Protein AF-A0A5E7U0S2-F1 (afdb_monomer_lite)

Organism: Pseudomonas fluorescens (NCBI:txid294)

Sequence (136 aa):
MNAEKNLQNEALKSQYRRMASKYLYACYALLFIGVIAVLTSPLDFKPSFETPEVWFQRSGALMTVFALLAALLKDMGTQTLHKPGYFGDALKLEVLAELEQRFEWVFWFAFLFTVLGTLVWGYGDTYYKFVILHQR

Structure (mmCIF, N/CA/C/O backbone):
data_AF-A0A5E7U0S2-F1
#
_entry.id   AF-A0A5E7U0S2-F1
#
loop_
_atom_site.group_PDB
_atom_site.id
_atom_site.type_symbol
_atom_site.label_atom_id
_atom_site.label_alt_id
_atom_site.label_comp_id
_atom_site.label_asym_id
_atom_site.label_entity_id
_atom_site.label_seq_id
_atom_site.pdbx_PDB_ins_code
_atom_site.Cartn_x
_atom_site.Cartn_y
_atom_site.Cartn_z
_atom_site.occupancy
_atom_site.B_iso_or_equiv
_atom_site.auth_seq_id
_atom_site.auth_comp_id
_atom_site.auth_asym_id
_atom_site.auth_atom_id
_atom_site.pdbx_PDB_model_num
ATOM 1 N N . MET A 1 1 ? -26.949 8.523 33.621 1.00 64.19 1 MET A N 1
ATOM 2 C CA . MET A 1 1 ? -25.995 7.404 33.790 1.00 64.19 1 MET A CA 1
ATOM 3 C C . MET A 1 1 ? -25.847 6.492 32.563 1.00 64.19 1 MET A C 1
ATOM 5 O O . MET A 1 1 ? -24.724 6.358 32.104 1.00 64.19 1 MET A O 1
ATOM 9 N N . ASN A 1 2 ? -26.899 5.881 31.987 1.00 79.75 2 ASN A N 1
ATOM 10 C CA . ASN A 1 2 ? -26.725 5.024 30.787 1.00 79.75 2 ASN A CA 1
ATOM 11 C C . ASN A 1 2 ? -26.475 5.817 29.489 1.00 79.75 2 ASN A C 1
ATOM 13 O O . ASN A 1 2 ? -25.639 5.422 28.684 1.00 79.75 2 ASN A O 1
ATOM 17 N N . ALA A 1 3 ? -27.142 6.962 29.307 1.00 86.38 3 ALA A N 1
ATOM 18 C CA . ALA A 1 3 ? -26.964 7.799 28.116 1.00 86.38 3 ALA A CA 1
ATOM 19 C C . ALA A 1 3 ? -25.545 8.393 28.005 1.00 86.38 3 ALA A C 1
ATOM 21 O O . ALA A 1 3 ? -24.955 8.383 26.931 1.00 86.38 3 ALA A O 1
ATOM 22 N N . GLU A 1 4 ? -24.970 8.848 29.122 1.00 88.25 4 GLU A N 1
ATOM 23 C CA . GLU A 1 4 ? -23.613 9.416 29.160 1.00 88.25 4 GLU A CA 1
ATOM 24 C C . GLU A 1 4 ? -22.545 8.366 28.839 1.00 88.25 4 GLU A C 1
ATOM 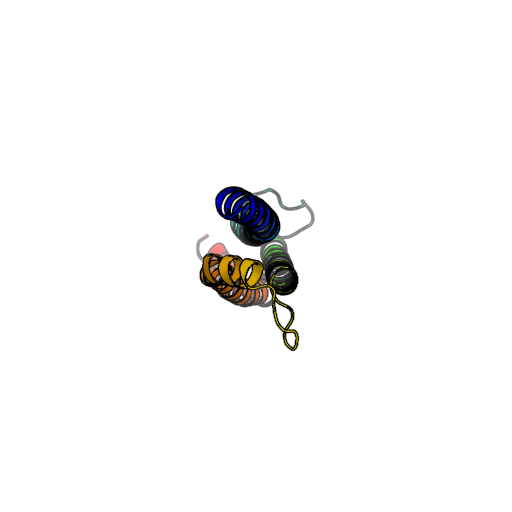26 O O . GLU A 1 4 ? -21.639 8.638 28.055 1.00 88.25 4 GLU A O 1
ATOM 31 N N . LYS A 1 5 ? -22.684 7.147 29.379 1.00 85.31 5 LYS A N 1
ATOM 32 C CA . LYS A 1 5 ? -21.784 6.025 29.072 1.00 85.31 5 LYS A CA 1
ATOM 33 C C . LYS A 1 5 ? -21.833 5.643 27.593 1.00 85.31 5 LYS A C 1
ATOM 35 O O . LYS A 1 5 ? -20.790 5.430 26.983 1.00 85.31 5 LYS A O 1
ATOM 40 N N . ASN A 1 6 ? -23.026 5.609 26.997 1.00 87.88 6 ASN A N 1
ATOM 41 C CA . ASN A 1 6 ? -23.173 5.334 25.568 1.00 87.88 6 ASN A CA 1
ATOM 42 C C . ASN A 1 6 ? -22.497 6.419 24.719 1.00 87.88 6 ASN A C 1
ATOM 44 O O . ASN A 1 6 ? -21.758 6.097 23.794 1.00 87.88 6 ASN A O 1
ATOM 48 N N . LEU A 1 7 ? -22.677 7.695 25.077 1.00 90.25 7 LEU A N 1
ATOM 49 C CA . LEU A 1 7 ? -22.040 8.813 24.378 1.00 90.25 7 LEU A CA 1
ATOM 50 C C . LEU A 1 7 ? -20.504 8.736 24.446 1.00 90.25 7 LEU A C 1
ATOM 52 O O . LEU A 1 7 ? -19.821 8.969 23.450 1.00 90.25 7 LEU A O 1
ATOM 56 N N . GLN A 1 8 ? -19.959 8.378 25.613 1.00 89.56 8 GLN A N 1
ATOM 57 C CA . GLN A 1 8 ? -18.520 8.187 25.811 1.00 89.56 8 GLN A CA 1
ATOM 58 C C . GLN A 1 8 ? -17.972 7.026 24.972 1.00 89.56 8 GLN A C 1
ATOM 60 O O . GLN A 1 8 ? -16.935 7.177 24.322 1.00 89.56 8 GLN A O 1
ATOM 65 N N . ASN A 1 9 ? -18.678 5.894 24.933 1.00 89.81 9 ASN A N 1
ATOM 66 C CA . ASN A 1 9 ? -18.277 4.732 24.140 1.00 89.81 9 ASN A CA 1
ATOM 67 C C . ASN A 1 9 ? -18.275 5.039 22.636 1.00 89.81 9 ASN A C 1
ATOM 69 O O . ASN A 1 9 ? -17.321 4.693 21.940 1.00 89.81 9 ASN A O 1
ATOM 73 N N . GLU A 1 10 ? -19.295 5.740 22.138 1.00 89.81 10 GLU A N 1
ATOM 74 C CA . GLU A 1 10 ? -19.359 6.166 20.735 1.00 89.81 10 GLU A CA 1
ATOM 75 C C . GLU A 1 10 ? -18.225 7.140 20.378 1.00 89.81 10 GLU A C 1
ATOM 77 O O . GLU A 1 10 ? -17.578 7.005 19.333 1.00 89.81 10 GLU A O 1
ATOM 82 N N . ALA A 1 11 ? -17.905 8.081 21.274 1.00 90.94 11 ALA A N 1
ATOM 83 C CA . ALA A 1 11 ? -16.774 8.983 21.087 1.00 90.94 11 ALA A CA 1
ATOM 84 C C . ALA A 1 11 ? -15.445 8.213 20.988 1.00 90.94 11 ALA A C 1
ATOM 86 O O . ALA A 1 11 ? -14.662 8.469 20.069 1.00 90.94 11 ALA A O 1
ATOM 87 N N . LEU A 1 12 ? -15.213 7.228 21.862 1.00 90.38 12 LEU A N 1
ATOM 88 C CA . LEU A 1 12 ? -14.017 6.377 21.841 1.00 90.38 12 LEU A CA 1
ATOM 89 C C . LEU A 1 12 ? -13.925 5.531 20.562 1.00 90.38 12 LEU A C 1
ATOM 91 O O . LEU A 1 12 ? -12.893 5.558 19.887 1.00 90.38 12 LEU A O 1
ATOM 95 N N . LYS A 1 13 ? -15.012 4.856 20.162 1.00 90.19 13 LYS A N 1
ATOM 96 C CA . LYS A 1 13 ? -15.072 4.106 18.894 1.00 90.19 13 LYS A CA 1
ATOM 97 C C . LYS A 1 13 ? -14.720 4.991 17.703 1.00 90.19 13 LYS A C 1
ATOM 99 O O . LYS A 1 13 ? -13.928 4.596 16.847 1.00 90.19 13 LYS A O 1
ATOM 104 N N . SER A 1 14 ? -15.253 6.214 17.660 1.00 90.94 14 SER A N 1
ATOM 105 C CA . SER A 1 14 ? -14.962 7.163 16.581 1.00 90.94 14 SER A CA 1
ATOM 106 C C . SER A 1 14 ? -13.473 7.532 16.510 1.00 90.94 14 SER A C 1
ATOM 108 O O . SER A 1 14 ? -12.919 7.656 15.414 1.00 90.94 14 SER A O 1
ATOM 110 N N . GLN A 1 15 ? -12.796 7.651 17.658 1.00 92.00 15 GLN A N 1
ATOM 111 C CA . GLN A 1 15 ? -11.359 7.918 17.714 1.00 92.00 15 GLN A CA 1
ATOM 112 C C . GLN A 1 15 ? -10.549 6.724 17.197 1.00 92.00 15 GLN A C 1
ATOM 114 O O . GLN A 1 15 ? -9.664 6.913 16.357 1.00 92.00 15 GLN A O 1
ATOM 119 N N . TYR A 1 16 ? -10.887 5.501 17.617 1.00 92.19 16 TYR A N 1
ATOM 120 C CA . TYR A 1 16 ? -10.226 4.286 17.129 1.00 92.19 16 TYR A CA 1
ATOM 121 C C . TYR A 1 16 ? -10.426 4.086 15.626 1.00 92.19 16 TYR A C 1
ATOM 123 O O . TYR A 1 16 ? -9.451 3.844 14.912 1.00 92.19 16 TYR A O 1
ATOM 131 N N . ARG A 1 17 ? -11.646 4.300 15.115 1.00 92.62 17 ARG A N 1
ATOM 132 C CA . ARG A 1 17 ? -11.934 4.265 13.672 1.00 92.62 17 ARG A CA 1
ATOM 133 C C . ARG A 1 17 ? -11.079 5.265 12.904 1.00 92.62 17 ARG A C 1
ATOM 135 O O . ARG A 1 17 ? -10.508 4.909 11.876 1.00 92.62 17 ARG A O 1
ATOM 142 N N . ARG A 1 18 ? -10.960 6.509 13.387 1.00 93.62 18 ARG A N 1
ATOM 143 C CA . ARG A 1 18 ? -10.123 7.540 12.747 1.00 93.62 18 ARG A CA 1
ATOM 144 C C . ARG A 1 18 ? -8.654 7.137 12.720 1.00 93.62 18 ARG A C 1
ATOM 146 O O . ARG A 1 18 ? -8.001 7.333 11.701 1.00 93.62 18 ARG A O 1
ATOM 153 N N . MET A 1 19 ? -8.141 6.580 13.814 1.00 92.56 19 MET A N 1
ATOM 154 C CA . MET A 1 19 ? -6.756 6.120 13.885 1.00 92.56 19 MET A CA 1
ATOM 155 C C . MET A 1 19 ? -6.503 4.978 12.894 1.00 92.56 19 MET A C 1
ATOM 157 O O . MET A 1 19 ? -5.622 5.100 12.049 1.00 92.56 19 MET A O 1
ATOM 161 N N . ALA A 1 20 ? -7.325 3.929 12.918 1.00 93.81 20 ALA A N 1
ATOM 162 C CA . ALA A 1 20 ? -7.205 2.790 12.008 1.00 93.81 20 ALA A CA 1
ATOM 163 C C . ALA A 1 20 ? -7.393 3.184 10.532 1.00 93.81 20 ALA A C 1
ATOM 165 O O . ALA A 1 20 ? -6.666 2.716 9.658 1.00 93.81 20 ALA A O 1
ATOM 166 N N . SER A 1 21 ? -8.308 4.117 10.252 1.00 93.38 21 SER A N 1
ATOM 167 C CA . SER A 1 21 ? -8.526 4.633 8.897 1.00 93.38 21 SER A CA 1
ATOM 168 C C . SER A 1 21 ? -7.291 5.344 8.347 1.00 93.38 21 SER A C 1
ATOM 170 O O . SER A 1 21 ? -7.002 5.206 7.164 1.00 93.38 21 SER A O 1
ATOM 172 N N . LYS A 1 22 ? -6.521 6.065 9.176 1.00 96.31 22 LYS A N 1
ATOM 173 C CA . LYS A 1 22 ? -5.259 6.685 8.732 1.00 96.31 22 LYS A CA 1
ATOM 174 C C . LYS A 1 22 ? -4.252 5.639 8.255 1.00 96.31 22 LYS A C 1
ATOM 176 O O . LYS A 1 22 ? -3.642 5.843 7.211 1.00 96.31 22 LYS A O 1
ATOM 181 N N . TYR A 1 23 ? -4.121 4.519 8.970 1.00 96.69 23 TYR A N 1
ATOM 182 C CA . TYR A 1 23 ? -3.268 3.408 8.536 1.00 96.69 23 TYR A CA 1
ATOM 183 C C . TYR A 1 23 ? -3.756 2.806 7.217 1.00 96.69 23 TYR A C 1
ATOM 185 O O . TYR A 1 23 ? -2.951 2.616 6.310 1.00 96.69 23 TYR A O 1
ATOM 193 N N . LEU A 1 24 ? -5.065 2.577 7.067 1.00 96.50 24 LEU A N 1
ATOM 194 C CA . LEU A 1 24 ? -5.641 2.079 5.812 1.00 96.50 24 LEU A CA 1
ATOM 195 C C . LEU A 1 24 ? -5.372 3.021 4.631 1.00 96.50 24 LEU A C 1
ATOM 197 O O . LEU A 1 24 ? -4.893 2.574 3.592 1.00 96.50 24 LEU A O 1
ATOM 201 N N . TYR A 1 25 ? -5.624 4.325 4.786 1.00 97.62 25 TYR A N 1
ATOM 202 C CA . TYR A 1 25 ? -5.355 5.301 3.726 1.00 97.62 25 TYR A CA 1
ATOM 203 C C . TYR A 1 25 ? -3.865 5.400 3.391 1.00 97.62 25 TYR A C 1
ATOM 205 O O . TYR A 1 25 ? -3.520 5.518 2.218 1.00 97.62 25 TYR A O 1
ATOM 213 N N . ALA A 1 26 ? -2.982 5.300 4.388 1.00 98.19 26 ALA A N 1
ATOM 214 C CA . ALA A 1 26 ? -1.544 5.235 4.151 1.00 98.19 26 ALA A CA 1
ATOM 215 C C . ALA A 1 26 ? -1.160 3.980 3.347 1.00 98.19 26 ALA A C 1
ATOM 217 O O . ALA A 1 26 ? -0.396 4.086 2.391 1.00 98.19 26 ALA A O 1
ATOM 218 N N . CYS A 1 27 ? -1.736 2.815 3.662 1.00 98.19 27 CYS A N 1
ATOM 219 C CA . CYS A 1 27 ? -1.520 1.590 2.888 1.00 98.19 27 CYS A CA 1
ATOM 220 C C . CYS A 1 27 ? -1.977 1.753 1.433 1.00 98.19 27 CYS A C 1
ATOM 222 O O . CYS A 1 27 ? -1.227 1.424 0.516 1.00 98.19 27 CYS A O 1
ATOM 224 N N . TYR A 1 28 ? -3.174 2.304 1.205 1.00 98.31 28 TYR A N 1
ATOM 225 C CA . TYR A 1 28 ? -3.669 2.562 -0.150 1.00 98.31 28 TYR A CA 1
ATOM 226 C C . TYR A 1 28 ? -2.780 3.537 -0.919 1.00 98.31 28 TYR A C 1
ATOM 228 O O . TYR A 1 28 ? -2.501 3.296 -2.090 1.00 98.31 28 TYR A O 1
ATOM 236 N N . ALA A 1 29 ? -2.293 4.597 -0.270 1.00 98.44 29 ALA A N 1
ATOM 237 C CA . ALA A 1 29 ? -1.369 5.539 -0.892 1.00 98.44 29 ALA A CA 1
ATOM 238 C C . ALA A 1 29 ? -0.056 4.858 -1.309 1.00 98.44 29 ALA A C 1
ATOM 240 O O . ALA A 1 29 ? 0.399 5.058 -2.430 1.00 98.44 29 ALA A O 1
ATOM 241 N N . LEU A 1 30 ? 0.525 4.011 -0.451 1.00 98.44 30 LEU A N 1
ATOM 242 C CA . LEU A 1 30 ? 1.753 3.272 -0.765 1.00 98.44 30 LEU A CA 1
ATOM 243 C C . LEU A 1 30 ? 1.550 2.311 -1.943 1.00 98.44 30 LEU A C 1
ATOM 245 O O . LEU A 1 30 ? 2.327 2.338 -2.896 1.00 98.44 30 LEU A O 1
ATOM 249 N N . LEU A 1 31 ? 0.479 1.511 -1.922 1.00 98.44 31 LEU A N 1
ATOM 250 C CA . LEU A 1 31 ? 0.152 0.601 -3.024 1.00 98.44 31 LEU A CA 1
ATOM 251 C C . LEU A 1 31 ? -0.075 1.366 -4.335 1.00 98.44 31 LEU A C 1
ATOM 253 O O . LEU A 1 31 ? 0.425 0.955 -5.382 1.00 98.44 31 LEU A O 1
ATOM 257 N N . PHE A 1 32 ? -0.773 2.503 -4.274 1.00 98.31 32 PHE A N 1
ATOM 258 C CA . PHE A 1 32 ? -1.003 3.366 -5.429 1.00 98.31 32 PHE A CA 1
ATOM 259 C C . PHE A 1 32 ? 0.306 3.915 -6.006 1.00 98.31 32 PHE A C 1
ATOM 261 O O . PHE A 1 32 ? 0.524 3.809 -7.209 1.00 98.31 32 PHE A O 1
ATOM 268 N N . ILE A 1 33 ? 1.208 4.432 -5.165 1.00 97.75 33 ILE A N 1
ATOM 269 C CA . ILE A 1 33 ? 2.530 4.916 -5.595 1.00 97.75 33 ILE A CA 1
ATOM 270 C C . ILE A 1 33 ? 3.321 3.792 -6.278 1.00 97.75 33 ILE A C 1
ATOM 272 O O . ILE A 1 33 ? 3.899 4.014 -7.341 1.00 97.75 33 ILE A O 1
ATOM 276 N N . GLY A 1 34 ? 3.308 2.580 -5.711 1.00 97.25 34 GLY A N 1
ATOM 277 C CA . GLY A 1 34 ? 3.983 1.419 -6.293 1.00 97.25 34 GLY A CA 1
ATOM 278 C C . GLY A 1 34 ? 3.465 1.061 -7.690 1.00 97.25 34 GLY A C 1
ATOM 279 O O . GLY A 1 34 ? 4.255 0.870 -8.612 1.00 97.25 34 GLY A O 1
ATOM 280 N N . VAL A 1 35 ? 2.143 1.030 -7.873 1.00 97.25 35 VAL A N 1
ATOM 281 C CA . VAL A 1 35 ? 1.519 0.760 -9.180 1.00 97.25 35 VAL A CA 1
ATOM 282 C C . VAL A 1 35 ? 1.821 1.876 -10.182 1.00 97.25 35 VAL A C 1
ATOM 284 O O . VAL A 1 35 ? 2.207 1.598 -11.317 1.00 97.25 35 VAL A O 1
ATOM 287 N N . ILE A 1 36 ? 1.697 3.140 -9.770 1.00 96.50 36 ILE A N 1
ATOM 288 C CA . ILE A 1 36 ? 1.983 4.296 -10.629 1.00 96.50 36 ILE A CA 1
ATOM 289 C C . ILE A 1 36 ? 3.442 4.305 -11.086 1.00 96.50 36 ILE A C 1
ATOM 291 O O . ILE A 1 36 ? 3.700 4.636 -12.243 1.00 96.50 36 ILE A O 1
ATOM 295 N N . ALA A 1 37 ? 4.387 3.895 -10.237 1.00 94.62 37 ALA A N 1
ATOM 296 C CA . ALA A 1 37 ? 5.792 3.799 -10.623 1.00 94.62 37 ALA A CA 1
ATOM 297 C C . ALA A 1 37 ? 5.985 2.863 -11.828 1.00 94.62 37 ALA A C 1
ATOM 299 O O . ALA A 1 37 ? 6.672 3.228 -12.78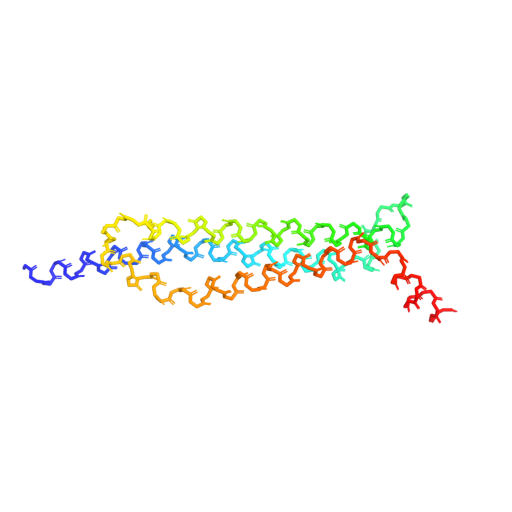0 1.00 94.62 37 ALA A O 1
ATOM 300 N N . VAL A 1 38 ? 5.333 1.694 -11.832 1.00 94.19 38 VAL A N 1
ATOM 301 C CA . VAL A 1 38 ? 5.416 0.740 -12.953 1.00 94.19 38 VAL A CA 1
ATOM 302 C C . VAL A 1 38 ? 4.651 1.242 -14.171 1.00 94.19 38 VAL A C 1
ATOM 304 O O . VAL A 1 38 ? 5.199 1.244 -15.271 1.00 94.19 38 VAL A O 1
ATOM 307 N N . LEU A 1 39 ? 3.419 1.727 -13.995 1.00 93.06 39 LEU A N 1
ATOM 308 C CA . LEU A 1 39 ? 2.578 2.181 -15.109 1.00 93.06 39 LEU A CA 1
ATOM 309 C C . LEU A 1 39 ? 3.149 3.396 -15.849 1.00 93.06 39 LEU A C 1
ATOM 311 O O . LEU A 1 39 ? 2.939 3.530 -17.051 1.00 93.06 39 LEU A O 1
ATOM 315 N N . THR A 1 40 ? 3.864 4.279 -15.150 1.00 91.62 40 THR A N 1
ATOM 316 C CA . THR A 1 40 ? 4.471 5.476 -15.755 1.00 91.62 40 THR A CA 1
ATOM 317 C C . THR A 1 40 ? 5.886 5.239 -16.272 1.00 91.62 40 THR A C 1
ATOM 319 O O . THR A 1 40 ? 6.410 6.086 -16.988 1.00 91.62 40 THR A O 1
ATOM 322 N N . SER A 1 41 ? 6.501 4.089 -15.986 1.00 89.81 41 SER A N 1
ATOM 323 C CA . SER A 1 41 ? 7.860 3.787 -16.448 1.00 89.81 41 SER A CA 1
ATOM 324 C C . SER A 1 41 ? 8.051 3.760 -17.977 1.00 89.81 41 SER A C 1
ATOM 326 O O . SER A 1 41 ? 9.141 4.112 -18.417 1.00 89.81 41 SER A O 1
ATOM 328 N N . PRO A 1 42 ? 7.055 3.447 -18.834 1.00 83.94 42 PRO A N 1
ATOM 329 C CA . PRO A 1 42 ? 7.220 3.585 -20.284 1.00 83.94 42 PRO A CA 1
ATOM 330 C C . PRO A 1 42 ? 7.178 5.040 -20.783 1.00 83.94 42 PRO 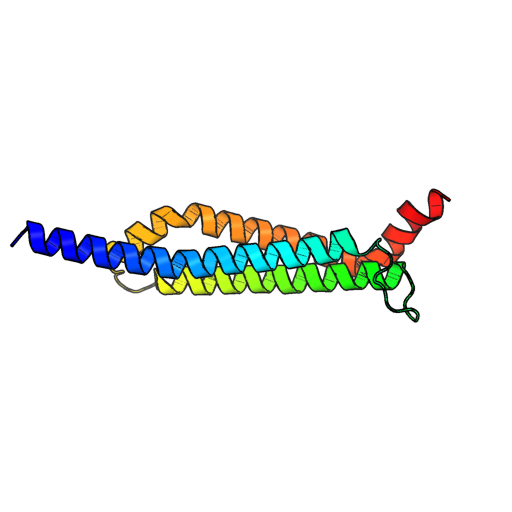A C 1
ATOM 332 O O . PRO A 1 42 ? 7.483 5.285 -21.948 1.00 83.94 42 PRO A O 1
ATOM 335 N N . LEU A 1 43 ? 6.762 5.995 -19.943 1.00 84.25 43 LEU A N 1
ATOM 336 C CA . LEU A 1 43 ? 6.740 7.417 -20.287 1.00 84.25 43 LEU A CA 1
ATOM 337 C C . LEU A 1 43 ? 8.159 8.002 -20.225 1.00 84.25 43 LEU A C 1
ATOM 339 O O . LEU A 1 43 ? 9.011 7.527 -19.475 1.00 84.25 43 LEU A O 1
ATOM 343 N N . ASP A 1 44 ? 8.403 9.081 -20.968 1.00 75.38 44 ASP A N 1
ATOM 344 C CA . ASP A 1 44 ? 9.741 9.663 -21.176 1.00 75.38 44 ASP A CA 1
ATOM 345 C C . ASP A 1 44 ? 10.281 10.477 -19.973 1.00 75.38 44 ASP A C 1
ATOM 347 O O . ASP A 1 44 ? 11.032 11.435 -20.119 1.00 75.38 44 ASP A O 1
ATOM 351 N N . PHE A 1 45 ? 9.899 10.098 -18.749 1.00 81.81 45 PHE A N 1
ATOM 352 C CA . PHE A 1 45 ? 10.387 10.687 -17.494 1.00 81.81 45 PHE A CA 1
ATOM 353 C C . PHE A 1 45 ? 11.674 10.024 -16.977 1.00 81.81 45 PHE A C 1
ATOM 355 O O . PHE A 1 45 ? 12.091 10.266 -15.843 1.00 81.81 45 PHE A O 1
ATOM 362 N N . LYS A 1 46 ? 12.303 9.164 -17.783 1.00 88.25 46 LYS A N 1
ATOM 363 C CA . LYS A 1 46 ? 13.538 8.474 -17.407 1.00 88.25 46 LYS A CA 1
ATOM 364 C C . LYS A 1 46 ? 14.745 9.425 -17.458 1.00 88.25 46 LYS A C 1
ATOM 366 O O . LYS A 1 46 ? 14.796 10.311 -18.315 1.00 88.25 46 LYS A O 1
ATOM 371 N N . PRO A 1 47 ? 15.774 9.221 -16.620 1.00 87.38 47 PRO A N 1
ATOM 372 C CA . PRO A 1 47 ? 17.034 9.937 -16.768 1.00 87.38 47 PRO A CA 1
ATOM 373 C C . PRO A 1 47 ? 17.674 9.674 -18.141 1.00 87.38 47 PRO A C 1
ATOM 375 O O . PRO A 1 47 ? 17.603 8.566 -18.679 1.00 87.38 47 PRO A O 1
ATOM 378 N N . SER A 1 48 ? 18.346 10.680 -18.706 1.00 88.44 48 SER A N 1
ATOM 379 C CA . SER A 1 48 ? 18.954 10.592 -20.046 1.00 88.44 48 SER A CA 1
ATOM 380 C C . SER A 1 48 ? 20.040 9.518 -20.163 1.00 88.44 48 SER A C 1
ATOM 382 O O . SER A 1 48 ? 20.275 9.005 -21.254 1.00 88.44 48 SER A O 1
ATOM 384 N N . PHE A 1 49 ? 20.672 9.152 -19.047 1.00 89.88 49 PHE A N 1
ATOM 385 C CA . PHE A 1 49 ? 21.728 8.142 -18.978 1.00 89.88 49 PHE A CA 1
ATOM 386 C C . PHE A 1 49 ? 21.212 6.706 -18.790 1.00 89.88 49 PHE A C 1
ATOM 388 O O . PHE A 1 49 ? 22.014 5.777 -18.841 1.00 89.88 49 PHE A O 1
ATOM 395 N N . GLU A 1 50 ? 19.909 6.497 -18.563 1.00 89.38 50 GLU A N 1
ATOM 396 C CA . GLU A 1 50 ? 19.342 5.154 -18.392 1.00 89.38 50 GLU A CA 1
ATOM 397 C C . GLU A 1 50 ? 18.628 4.672 -19.652 1.00 89.38 50 GLU A C 1
ATOM 399 O O . GLU A 1 50 ? 17.938 5.430 -20.347 1.00 89.38 50 GLU A O 1
ATOM 404 N N . THR A 1 51 ? 18.767 3.379 -19.941 1.00 90.25 51 THR A N 1
ATOM 405 C CA . THR A 1 51 ? 17.988 2.749 -21.002 1.00 90.25 51 THR A CA 1
ATOM 406 C C . THR A 1 51 ? 16.551 2.495 -20.514 1.00 90.25 51 THR A C 1
ATOM 408 O O . THR A 1 51 ? 16.336 2.308 -19.310 1.00 90.25 51 THR A O 1
ATOM 411 N N . PRO A 1 52 ? 15.544 2.506 -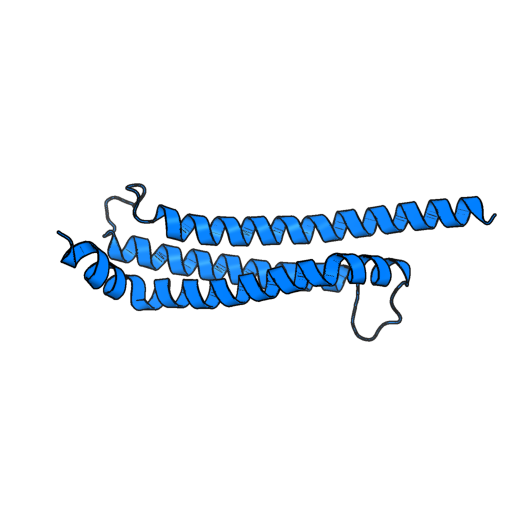21.406 1.00 89.69 52 PRO A N 1
ATOM 412 C CA . PRO A 1 52 ? 14.153 2.249 -21.025 1.00 89.69 52 PRO A CA 1
ATOM 413 C C . PRO A 1 52 ? 13.942 0.916 -20.292 1.00 89.69 52 PRO A C 1
ATOM 415 O O . PRO A 1 52 ? 13.118 0.838 -19.384 1.00 89.69 52 PRO A O 1
ATOM 418 N N . GLU A 1 53 ? 14.708 -0.117 -20.648 1.00 90.25 53 GLU A N 1
ATOM 419 C CA . GLU A 1 53 ? 14.645 -1.450 -20.043 1.00 90.25 53 GLU A CA 1
ATOM 420 C C . GLU A 1 53 ? 15.045 -1.412 -18.565 1.00 90.25 53 GLU A C 1
ATOM 422 O O . GLU A 1 53 ? 14.339 -1.942 -17.707 1.00 90.25 53 GLU A O 1
ATOM 427 N N . VAL A 1 54 ? 16.166 -0.746 -18.266 1.00 91.75 54 VAL A N 1
ATOM 428 C CA . VAL A 1 54 ? 16.668 -0.582 -16.895 1.00 91.75 54 VAL A CA 1
ATOM 429 C C . VAL A 1 54 ? 15.700 0.274 -16.082 1.00 91.75 54 VAL A C 1
ATOM 431 O O . VAL A 1 54 ? 15.417 -0.034 -14.924 1.00 91.75 54 VAL A O 1
ATOM 434 N N . TRP A 1 55 ? 15.131 1.315 -16.692 1.00 92.50 55 TRP A N 1
ATOM 435 C CA . TRP A 1 55 ? 14.149 2.173 -16.034 1.00 92.50 55 TRP A CA 1
ATOM 436 C C . TRP A 1 55 ? 12.859 1.418 -15.669 1.00 92.50 55 TRP A C 1
ATOM 438 O O . TRP A 1 55 ? 12.390 1.502 -14.529 1.00 92.50 55 TRP A O 1
ATOM 448 N N . PHE A 1 56 ? 12.334 0.599 -16.588 1.00 93.19 56 PHE A N 1
ATOM 449 C CA . PHE A 1 56 ? 11.210 -0.304 -16.322 1.00 93.19 56 PHE A CA 1
ATOM 450 C C . PHE A 1 56 ? 11.538 -1.274 -15.179 1.00 93.19 56 PHE A C 1
ATOM 452 O O . PHE A 1 56 ? 10.758 -1.419 -14.237 1.00 93.19 56 PHE A O 1
ATOM 459 N N . GLN A 1 57 ? 12.731 -1.865 -15.184 1.00 94.62 57 GLN A N 1
ATOM 460 C CA . GLN A 1 57 ? 13.183 -2.778 -14.137 1.00 94.62 57 GLN A CA 1
ATOM 461 C C . GLN A 1 57 ? 13.211 -2.116 -12.740 1.00 94.62 57 GLN A C 1
ATOM 463 O O . GLN A 1 57 ? 12.739 -2.697 -11.759 1.00 94.62 57 GLN A O 1
ATOM 468 N N . ARG A 1 58 ? 13.703 -0.872 -12.629 1.00 94.69 58 ARG A N 1
ATOM 469 C CA . ARG A 1 58 ? 13.723 -0.114 -11.359 1.00 94.69 58 ARG A CA 1
ATOM 470 C C . ARG A 1 58 ? 12.325 0.169 -10.814 1.00 94.69 58 ARG A C 1
ATOM 472 O O . ARG A 1 58 ? 12.132 0.169 -9.598 1.00 94.69 58 ARG A O 1
ATOM 479 N N . SER A 1 59 ? 11.348 0.383 -11.691 1.00 95.88 59 SER A N 1
ATOM 480 C CA . SER A 1 59 ? 9.965 0.611 -11.268 1.00 95.88 59 SER A CA 1
ATOM 481 C C . SER A 1 59 ? 9.365 -0.597 -10.533 1.00 95.88 59 SER A C 1
ATOM 483 O O . SER A 1 59 ? 8.644 -0.423 -9.549 1.00 95.88 59 SER A O 1
ATOM 485 N N . GLY A 1 60 ? 9.747 -1.822 -10.920 1.00 96.88 60 GLY A N 1
ATOM 486 C CA . GLY A 1 60 ? 9.371 -3.049 -10.210 1.00 96.88 60 GLY A CA 1
ATOM 487 C C . GLY A 1 60 ? 9.933 -3.113 -8.788 1.00 96.88 60 GLY A C 1
ATOM 488 O O . GLY A 1 60 ? 9.233 -3.519 -7.854 1.00 96.88 60 GLY A O 1
ATOM 489 N N . ALA A 1 61 ? 11.166 -2.635 -8.586 1.00 97.62 61 ALA A N 1
ATOM 490 C CA . ALA A 1 61 ? 11.760 -2.536 -7.253 1.00 97.62 61 ALA A CA 1
ATOM 491 C C . ALA A 1 61 ? 10.968 -1.563 -6.365 1.00 97.62 61 ALA A C 1
ATOM 493 O O . ALA A 1 61 ? 10.667 -1.886 -5.217 1.00 97.62 61 ALA A O 1
ATOM 494 N N . LEU A 1 62 ? 10.561 -0.408 -6.909 1.00 97.62 62 LEU A N 1
ATOM 495 C CA . LEU A 1 62 ? 9.714 0.553 -6.194 1.00 97.62 62 LEU A CA 1
ATOM 496 C C . LEU A 1 62 ? 8.369 -0.068 -5.800 1.00 97.62 62 LEU A C 1
ATOM 498 O O . LEU A 1 62 ? 7.987 0.009 -4.634 1.00 97.62 62 LEU A O 1
ATOM 502 N N . MET A 1 63 ? 7.681 -0.730 -6.736 1.00 98.31 63 MET A N 1
ATOM 503 C CA . MET A 1 63 ? 6.421 -1.427 -6.456 1.00 98.31 63 MET A CA 1
ATOM 504 C C . MET A 1 63 ? 6.574 -2.449 -5.327 1.00 98.31 63 MET A C 1
ATOM 506 O O . MET A 1 63 ? 5.760 -2.467 -4.406 1.00 98.31 63 MET A O 1
ATOM 510 N N . THR A 1 64 ? 7.652 -3.236 -5.358 1.00 98.44 64 THR A N 1
ATOM 511 C CA . THR A 1 64 ? 7.972 -4.227 -4.321 1.00 98.44 64 THR A CA 1
ATOM 512 C C . THR A 1 64 ? 8.141 -3.572 -2.952 1.00 98.44 64 THR A C 1
ATOM 514 O O . THR A 1 64 ? 7.504 -3.980 -1.983 1.00 98.44 64 THR A O 1
ATOM 517 N N . VAL A 1 65 ? 8.975 -2.531 -2.861 1.00 98.50 65 VAL A N 1
ATOM 518 C CA . VAL A 1 65 ? 9.267 -1.847 -1.593 1.00 98.50 65 VAL A CA 1
ATOM 519 C C . VAL A 1 65 ? 8.010 -1.204 -1.015 1.00 98.50 65 VAL A C 1
ATOM 521 O O . VAL A 1 65 ? 7.714 -1.391 0.165 1.00 98.50 65 VAL A O 1
ATOM 524 N N . PHE A 1 66 ? 7.237 -0.481 -1.827 1.00 98.50 66 PHE A N 1
ATOM 525 C CA . PHE A 1 66 ? 6.016 0.166 -1.349 1.00 98.50 66 PHE A CA 1
ATOM 526 C C . PHE A 1 66 ? 4.933 -0.840 -0.946 1.00 98.50 66 PHE A C 1
ATOM 528 O O . PHE A 1 66 ? 4.229 -0.607 0.038 1.00 98.50 66 PHE A O 1
ATOM 535 N N . ALA A 1 67 ? 4.827 -1.972 -1.642 1.00 98.56 67 ALA A N 1
ATOM 536 C CA . ALA A 1 67 ? 3.912 -3.042 -1.268 1.00 98.56 67 ALA A CA 1
ATOM 537 C C . ALA A 1 67 ? 4.301 -3.689 0.073 1.00 98.56 67 ALA A C 1
ATOM 539 O O . ALA A 1 67 ? 3.450 -3.837 0.951 1.00 98.56 67 ALA A O 1
ATOM 540 N N . LEU A 1 68 ? 5.588 -3.979 0.289 1.00 98.50 68 LEU A N 1
ATOM 541 C CA . LEU A 1 68 ? 6.085 -4.478 1.576 1.00 98.50 68 LEU A CA 1
ATOM 542 C C . LEU A 1 68 ? 5.857 -3.469 2.711 1.00 98.50 68 LEU A C 1
ATOM 544 O O . LEU A 1 68 ? 5.410 -3.851 3.792 1.00 98.50 68 LEU A O 1
ATOM 548 N N . LEU A 1 69 ? 6.092 -2.176 2.466 1.00 98.44 69 LEU A N 1
ATOM 549 C CA . LEU A 1 69 ? 5.781 -1.123 3.437 1.00 98.44 69 LEU A CA 1
ATOM 550 C C . LEU A 1 69 ? 4.284 -1.083 3.764 1.00 98.44 69 LEU A C 1
ATOM 552 O O . LEU A 1 69 ? 3.930 -0.976 4.934 1.00 98.44 69 LEU A O 1
ATOM 556 N N . ALA A 1 70 ? 3.398 -1.219 2.774 1.00 98.38 70 ALA A N 1
ATOM 557 C CA . ALA A 1 70 ? 1.958 -1.288 3.016 1.00 98.38 70 ALA A CA 1
ATOM 558 C C . ALA A 1 70 ? 1.576 -2.497 3.890 1.00 98.38 70 ALA A C 1
ATOM 560 O O . ALA A 1 70 ? 0.763 -2.352 4.802 1.00 98.38 70 ALA A O 1
ATOM 561 N N . ALA A 1 71 ? 2.196 -3.664 3.679 1.00 97.88 71 ALA A N 1
ATOM 562 C CA . ALA A 1 71 ? 1.988 -4.836 4.533 1.00 97.88 71 ALA A CA 1
ATOM 563 C C . ALA A 1 71 ? 2.445 -4.589 5.985 1.00 97.88 71 ALA A C 1
ATOM 565 O O . ALA A 1 71 ? 1.726 -4.936 6.923 1.00 97.88 71 ALA A O 1
ATOM 566 N N . LEU A 1 72 ? 3.592 -3.929 6.180 1.00 97.31 72 LEU A N 1
ATOM 567 C CA . LEU A 1 72 ? 4.081 -3.549 7.511 1.00 97.31 72 LEU A CA 1
ATOM 568 C C . LEU A 1 72 ? 3.162 -2.522 8.190 1.00 97.31 72 LEU A C 1
ATOM 570 O O . LEU A 1 72 ? 2.838 -2.667 9.367 1.00 97.31 72 LEU A O 1
ATOM 574 N N . LEU A 1 73 ? 2.694 -1.502 7.460 1.00 96.75 73 LEU A N 1
ATOM 575 C CA . LEU A 1 73 ? 1.749 -0.521 8.001 1.00 96.75 73 LEU A CA 1
ATOM 576 C C . LEU A 1 73 ? 0.391 -1.146 8.340 1.00 96.75 73 LEU A C 1
ATOM 578 O O . LEU A 1 73 ? -0.226 -0.727 9.321 1.00 96.75 73 LEU A O 1
ATOM 582 N N . LYS A 1 74 ? -0.069 -2.141 7.569 1.00 95.62 74 LYS A N 1
ATOM 583 C CA . LYS A 1 74 ? -1.265 -2.926 7.904 1.00 95.62 74 LYS A CA 1
ATOM 584 C C . LYS A 1 74 ? -1.097 -3.599 9.256 1.00 95.62 74 LYS A C 1
ATOM 586 O O . LYS A 1 74 ? -1.961 -3.431 10.112 1.00 95.62 74 LYS A O 1
ATOM 591 N N . ASP A 1 75 ? 0.012 -4.310 9.449 1.00 94.56 75 ASP A N 1
ATOM 592 C CA . ASP A 1 75 ? 0.302 -5.018 10.696 1.00 94.56 75 ASP A CA 1
ATOM 593 C C . ASP A 1 75 ? 0.347 -4.049 11.890 1.00 94.56 75 ASP A C 1
ATOM 595 O O . ASP A 1 75 ? -0.387 -4.225 12.866 1.00 94.56 75 ASP A O 1
ATOM 599 N N . MET A 1 76 ? 1.076 -2.933 11.757 1.00 93.62 76 MET A N 1
ATOM 600 C CA . MET A 1 76 ? 1.092 -1.863 12.763 1.00 93.62 76 MET A CA 1
ATOM 601 C C . MET A 1 76 ? -0.317 -1.336 13.068 1.00 93.62 76 MET A C 1
ATOM 603 O O . MET A 1 76 ? -0.689 -1.204 14.234 1.00 93.62 76 MET A O 1
ATOM 607 N N . GLY A 1 77 ? -1.121 -1.070 12.034 1.00 92.25 77 GLY A N 1
ATOM 608 C CA . GLY A 1 77 ? -2.501 -0.608 12.166 1.00 92.25 77 GLY A CA 1
ATOM 609 C C . GLY A 1 77 ? -3.374 -1.596 12.940 1.00 92.25 77 GLY A C 1
ATOM 610 O O . GLY A 1 77 ? -4.063 -1.197 13.880 1.00 92.25 77 GLY A O 1
ATOM 611 N N . THR A 1 78 ? -3.293 -2.889 12.623 1.00 91.75 78 THR A N 1
ATOM 612 C CA . THR A 1 78 ? -4.035 -3.936 13.342 1.00 91.75 78 THR A CA 1
ATOM 613 C C . THR A 1 78 ? -3.579 -4.087 14.793 1.00 91.75 78 THR A C 1
ATOM 615 O O . THR A 1 78 ? -4.422 -4.164 15.689 1.00 91.75 78 THR A O 1
ATOM 618 N N . GLN A 1 79 ? -2.272 -4.002 15.059 1.00 90.44 79 GLN A N 1
ATOM 619 C CA . GLN A 1 79 ? -1.706 -4.093 16.409 1.00 90.44 79 GLN A CA 1
ATOM 620 C C . GLN A 1 79 ? -2.113 -2.928 17.323 1.00 90.44 79 GLN A C 1
ATOM 622 O O . GLN A 1 79 ? -2.130 -3.069 18.550 1.00 90.44 79 GLN A O 1
ATOM 627 N N . THR A 1 80 ? -2.467 -1.769 16.753 1.00 86.88 80 THR A N 1
ATOM 628 C CA . THR A 1 80 ? -3.006 -0.650 17.545 1.00 86.88 80 THR A CA 1
ATOM 629 C C . THR A 1 80 ? -4.409 -0.925 18.097 1.00 86.88 80 THR A C 1
ATOM 631 O O . THR A 1 80 ? -4.762 -0.412 19.166 1.00 86.88 80 THR A O 1
ATOM 634 N N . LEU A 1 81 ? -5.201 -1.742 17.392 1.00 86.50 81 LEU A N 1
ATOM 635 C CA . LEU A 1 81 ? -6.558 -2.121 17.785 1.00 86.50 81 LEU A CA 1
ATOM 636 C C . LEU A 1 81 ? -6.560 -3.385 18.647 1.00 86.50 81 LEU A C 1
ATOM 638 O O . LEU A 1 81 ? -7.250 -3.434 19.663 1.00 86.50 81 LEU A O 1
ATOM 642 N N . HIS A 1 82 ? -5.753 -4.381 18.290 1.00 84.44 82 HIS A N 1
ATOM 643 C CA . HIS A 1 82 ? -5.681 -5.645 19.008 1.00 84.44 82 HIS A CA 1
ATOM 644 C C . HIS A 1 82 ? -4.235 -6.104 19.187 1.00 84.44 82 HIS A C 1
ATOM 646 O O . HIS A 1 82 ? -3.493 -6.239 18.220 1.00 84.44 82 HIS A O 1
ATOM 652 N N . LYS A 1 83 ? -3.850 -6.400 20.433 1.00 74.94 83 LYS A N 1
ATOM 653 C CA . LYS A 1 83 ? -2.594 -7.087 20.744 1.00 74.94 83 LYS A CA 1
ATOM 654 C C . LYS A 1 83 ? -2.903 -8.546 21.090 1.00 74.94 83 LYS A C 1
ATOM 656 O O . LYS A 1 83 ? -3.580 -8.768 22.099 1.00 74.94 83 LYS A O 1
ATOM 661 N N . PRO A 1 84 ? -2.411 -9.520 20.306 1.00 65.81 84 PRO A N 1
ATOM 662 C CA . PRO A 1 84 ? -2.574 -10.934 20.621 1.00 65.81 84 PRO A CA 1
ATOM 663 C C . PRO A 1 84 ? -2.085 -11.245 22.044 1.00 65.81 84 PRO A C 1
ATOM 665 O O . PRO A 1 84 ? -1.032 -10.762 22.458 1.00 65.81 84 PRO A O 1
ATOM 668 N N . GLY A 1 85 ? -2.854 -12.030 22.804 1.00 64.25 85 GLY A N 1
ATOM 669 C CA . GLY A 1 85 ? -2.495 -12.454 24.168 1.00 64.25 85 GLY A CA 1
ATOM 670 C C . GLY A 1 85 ? -2.962 -11.538 25.307 1.00 64.25 85 GLY A C 1
ATOM 671 O O . GLY A 1 85 ? -2.764 -11.881 26.469 1.00 64.25 85 GLY A O 1
ATOM 672 N N . TYR A 1 86 ? -3.624 -10.417 25.008 1.00 67.62 86 TYR A N 1
ATOM 673 C CA . TYR A 1 86 ? -4.267 -9.562 26.012 1.00 67.62 86 TYR A CA 1
ATOM 674 C C . TYR A 1 86 ? -5.792 -9.612 25.875 1.00 67.62 86 TYR A C 1
ATOM 676 O O . TYR A 1 86 ? -6.313 -9.653 24.759 1.00 67.62 86 TYR A O 1
ATOM 684 N N . PHE A 1 87 ? -6.518 -9.557 27.001 1.00 62.62 87 PHE A N 1
ATOM 685 C CA . PHE A 1 87 ? -7.958 -9.282 26.987 1.00 62.62 87 PHE A CA 1
ATOM 686 C C . PHE A 1 87 ? -8.169 -7.904 26.348 1.00 62.62 87 PHE A C 1
ATOM 688 O O . PHE A 1 87 ? -7.861 -6.870 26.942 1.00 62.62 87 PHE A O 1
ATOM 695 N N . GLY A 1 88 ? -8.590 -7.909 25.083 1.00 61.84 88 GLY A N 1
ATOM 696 C CA . GLY A 1 88 ? -8.776 -6.703 24.291 1.00 61.84 88 GLY A CA 1
ATOM 697 C C . GLY A 1 88 ? -9.946 -5.876 24.807 1.00 61.84 88 GLY A C 1
ATOM 698 O O . GLY A 1 88 ? -10.957 -6.415 25.253 1.00 61.84 88 GLY A O 1
ATOM 699 N N . ASP A 1 89 ? -9.812 -4.557 24.714 1.00 79.88 89 ASP A N 1
ATOM 700 C CA . ASP A 1 89 ? -10.931 -3.638 24.900 1.00 79.88 89 ASP A CA 1
ATOM 701 C C . ASP A 1 89 ? -12.023 -3.974 23.869 1.00 79.88 89 ASP A C 1
ATOM 703 O O . ASP A 1 89 ? -11.767 -3.944 22.660 1.00 79.88 89 ASP A O 1
ATOM 707 N N . ALA A 1 90 ? -13.225 -4.319 24.344 1.00 84.50 90 ALA A N 1
ATOM 708 C CA . ALA A 1 90 ? -14.348 -4.728 23.499 1.00 84.50 90 ALA A CA 1
ATOM 709 C C . ALA A 1 90 ? -14.653 -3.689 22.407 1.00 84.50 90 ALA A C 1
ATOM 711 O O . ALA A 1 90 ? -14.976 -4.058 21.279 1.00 84.50 90 ALA A O 1
ATOM 712 N N . LEU A 1 91 ? -14.457 -2.398 22.705 1.00 86.25 91 LEU A N 1
ATOM 713 C CA . LEU A 1 91 ? -14.670 -1.312 21.748 1.00 86.25 91 LEU A CA 1
ATOM 714 C C . LEU A 1 91 ? -13.655 -1.342 20.599 1.00 86.25 91 LEU A C 1
ATOM 716 O O . LEU A 1 91 ? -14.001 -1.033 19.460 1.00 86.25 91 LEU A O 1
ATOM 720 N N . LYS A 1 92 ? -12.400 -1.715 20.872 1.00 86.56 92 LYS A N 1
ATOM 721 C CA . LYS A 1 92 ? -11.364 -1.820 19.835 1.00 86.56 92 LYS A CA 1
ATOM 722 C C . LYS A 1 92 ? -11.559 -3.047 18.957 1.00 86.56 92 LYS A C 1
ATOM 724 O O . LYS A 1 92 ? -11.307 -2.965 17.759 1.00 86.56 92 LYS A O 1
ATOM 729 N N . LEU A 1 93 ? -12.008 -4.157 19.543 1.00 87.69 93 LEU A N 1
ATOM 730 C CA . LEU A 1 93 ? -12.327 -5.382 18.808 1.00 87.69 93 LEU A CA 1
ATOM 731 C C . LEU A 1 93 ? -13.503 -5.174 17.851 1.00 87.69 93 LEU A C 1
ATOM 733 O O . LEU A 1 93 ? -13.441 -5.626 16.714 1.00 87.69 93 LEU A O 1
ATOM 737 N N . GLU A 1 94 ? -14.529 -4.435 18.273 1.00 89.31 94 GLU A N 1
ATOM 738 C CA . GLU A 1 94 ? -15.657 -4.086 17.406 1.00 89.31 94 GLU A CA 1
ATOM 739 C C . GLU A 1 94 ? -15.2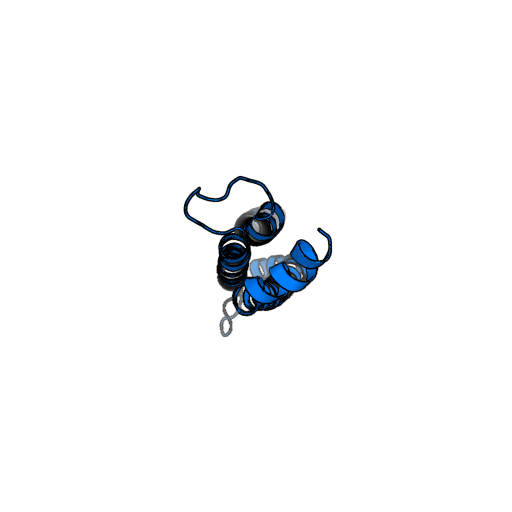02 -3.238 16.207 1.00 89.31 94 GLU A C 1
ATOM 741 O O . GLU A 1 94 ? -15.513 -3.554 15.061 1.00 89.31 94 GLU A O 1
ATOM 746 N N . VAL A 1 95 ? -14.366 -2.221 16.449 1.00 90.00 95 VAL A N 1
ATOM 747 C CA . VAL A 1 95 ? -13.774 -1.405 15.374 1.00 90.00 95 VAL A CA 1
ATOM 748 C C . VAL A 1 95 ? -12.846 -2.225 14.471 1.00 90.00 95 VAL A C 1
ATOM 750 O O . VAL A 1 95 ? -12.784 -1.973 13.267 1.00 90.00 95 VAL A O 1
ATOM 753 N N . LEU A 1 96 ? -12.118 -3.196 15.028 1.00 89.69 96 LEU A N 1
ATOM 754 C CA . LEU A 1 96 ? -11.284 -4.097 14.240 1.00 89.69 96 LEU A CA 1
ATOM 755 C C . LEU A 1 96 ? -12.141 -4.959 13.318 1.00 89.69 96 LEU A C 1
ATOM 757 O O . LEU A 1 96 ? -11.858 -4.971 12.129 1.00 89.69 96 LEU A O 1
ATOM 761 N N . ALA A 1 97 ? -13.200 -5.595 13.821 1.00 90.56 97 ALA A N 1
ATOM 762 C CA . ALA A 1 97 ? -14.092 -6.436 13.020 1.00 90.56 97 ALA A CA 1
ATOM 763 C C . ALA A 1 97 ? -14.722 -5.669 11.840 1.00 90.56 97 ALA A C 1
ATOM 765 O O . ALA A 1 97 ? -14.858 -6.200 10.740 1.00 90.56 97 ALA A O 1
ATOM 766 N N . GLU A 1 98 ? -15.042 -4.383 12.023 1.00 92.81 98 GLU A N 1
ATOM 767 C CA . GLU A 1 98 ? -15.549 -3.521 10.943 1.00 92.81 98 GLU A CA 1
ATOM 768 C C . GLU A 1 98 ? -14.531 -3.266 9.820 1.00 92.81 98 GLU A C 1
ATOM 770 O O . GLU A 1 98 ? -14.904 -3.035 8.665 1.00 92.81 98 GLU A O 1
ATOM 775 N N . LEU A 1 99 ? -13.240 -3.234 10.157 1.00 92.44 99 LEU A N 1
ATOM 776 C CA . LEU A 1 99 ? -12.153 -2.879 9.242 1.00 92.44 99 LEU A CA 1
ATOM 777 C C . LEU A 1 99 ? -11.309 -4.080 8.812 1.00 92.44 99 LEU A C 1
ATOM 779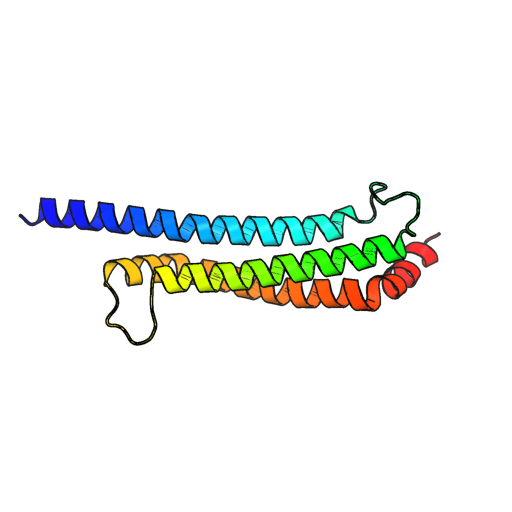 O O . LEU A 1 99 ? -10.510 -3.946 7.885 1.00 92.44 99 LEU A O 1
ATOM 783 N N . GLU A 1 100 ? -11.494 -5.235 9.444 1.00 92.94 100 GLU A N 1
ATOM 784 C CA . GLU A 1 100 ? -10.718 -6.458 9.259 1.00 92.94 100 GLU A CA 1
ATOM 785 C C . GLU A 1 100 ? -10.669 -6.846 7.788 1.00 92.94 100 GLU A C 1
ATOM 787 O O . GLU A 1 100 ? -9.590 -6.940 7.208 1.00 92.94 100 GLU A O 1
ATOM 792 N N . GLN A 1 101 ? -11.833 -6.910 7.138 1.00 94.94 101 GLN A N 1
ATOM 793 C CA . GLN A 1 101 ? -11.917 -7.237 5.719 1.00 94.94 101 GLN A CA 1
ATOM 794 C C . GLN A 1 101 ? -11.088 -6.279 4.848 1.00 94.94 101 GLN A C 1
ATOM 796 O O . GLN A 1 101 ? -10.468 -6.704 3.876 1.00 94.94 101 GLN A O 1
ATOM 801 N N . ARG A 1 102 ? -11.049 -4.981 5.178 1.00 96.25 102 ARG A N 1
ATOM 802 C CA . ARG A 1 102 ? -10.266 -3.984 4.424 1.00 96.25 102 ARG A CA 1
ATOM 803 C C . ARG A 1 102 ? -8.769 -4.174 4.641 1.00 96.25 102 ARG A C 1
ATOM 805 O O . ARG A 1 102 ? -8.007 -4.079 3.684 1.00 96.25 102 ARG A O 1
ATOM 812 N N . PHE A 1 103 ? -8.348 -4.461 5.870 1.00 94.81 103 PHE A N 1
ATOM 813 C CA . PHE A 1 103 ? -6.953 -4.783 6.166 1.00 94.81 103 PHE A CA 1
ATOM 814 C C . PHE A 1 103 ? -6.510 -6.090 5.495 1.00 94.81 103 PHE A C 1
ATOM 816 O O . PHE A 1 103 ? -5.377 -6.171 5.021 1.00 94.81 103 PHE A O 1
ATOM 823 N N . GLU A 1 104 ? -7.391 -7.083 5.391 1.00 95.81 104 GLU A N 1
ATOM 824 C CA . GLU A 1 104 ? -7.120 -8.319 4.652 1.00 95.81 104 GLU A CA 1
ATOM 825 C C . GLU A 1 104 ? -6.979 -8.070 3.148 1.00 95.81 104 GLU A C 1
ATOM 827 O O . GLU A 1 104 ? -6.032 -8.556 2.531 1.00 95.81 104 GLU A O 1
ATOM 832 N N . TRP A 1 105 ? -7.831 -7.227 2.555 1.00 97.69 105 TRP A N 1
ATOM 833 C CA . TRP A 1 105 ? -7.639 -6.798 1.166 1.00 97.69 105 TRP A CA 1
ATOM 834 C C . TRP A 1 105 ? -6.288 -6.108 0.960 1.00 97.69 105 TRP A C 1
ATOM 836 O O . TRP A 1 105 ? -5.580 -6.431 0.009 1.00 97.69 105 TRP A O 1
ATOM 846 N N . VAL A 1 106 ? -5.895 -5.201 1.863 1.00 97.75 106 VAL A N 1
ATOM 847 C CA . VAL A 1 106 ? -4.574 -4.553 1.815 1.00 97.75 106 VAL A CA 1
ATOM 848 C C . VAL A 1 106 ? -3.450 -5.586 1.832 1.00 97.75 106 VAL A C 1
ATOM 850 O O . VAL A 1 106 ? -2.520 -5.461 1.041 1.00 97.75 106 VAL A O 1
ATOM 853 N N . PHE A 1 107 ? -3.533 -6.607 2.688 1.00 97.62 107 PHE A N 1
ATOM 854 C CA . PHE A 1 107 ? -2.532 -7.670 2.742 1.00 97.62 107 PHE A CA 1
ATOM 855 C C . PHE A 1 107 ? -2.438 -8.435 1.417 1.00 97.62 107 PHE A C 1
ATOM 857 O O . PHE A 1 107 ? -1.343 -8.576 0.873 1.00 97.62 107 PHE A O 1
ATOM 864 N N . TRP A 1 108 ? -3.570 -8.868 0.856 1.00 98.38 108 TRP A N 1
ATOM 865 C CA . TRP A 1 108 ? -3.584 -9.598 -0.413 1.00 98.38 108 TRP A CA 1
ATOM 866 C C . TRP A 1 108 ? -3.053 -8.764 -1.579 1.00 98.38 108 TRP A C 1
ATOM 868 O O . TRP A 1 108 ? -2.260 -9.268 -2.376 1.00 98.38 108 TRP A O 1
ATOM 878 N N . PHE A 1 109 ? -3.422 -7.483 -1.661 1.00 98.38 109 PHE A N 1
ATOM 879 C CA . PHE A 1 109 ? -2.879 -6.584 -2.680 1.00 98.38 109 PHE A CA 1
ATOM 880 C C . PHE A 1 109 ? -1.388 -6.317 -2.477 1.00 98.38 109 PHE A C 1
ATOM 882 O O . PHE A 1 109 ? -0.635 -6.351 -3.446 1.00 98.38 109 PHE A O 1
ATOM 889 N N . ALA A 1 110 ? -0.936 -6.107 -1.240 1.00 98.50 110 ALA A N 1
ATOM 890 C CA . ALA A 1 110 ? 0.480 -5.943 -0.931 1.00 98.50 110 ALA A CA 1
ATOM 891 C C . ALA A 1 110 ? 1.293 -7.189 -1.306 1.00 98.50 110 ALA A C 1
ATOM 893 O O . ALA A 1 110 ? 2.345 -7.080 -1.936 1.00 98.50 110 ALA A O 1
ATOM 894 N N . PHE A 1 111 ? 0.795 -8.383 -0.987 1.00 98.50 111 PHE A N 1
ATOM 895 C CA . PHE A 1 111 ? 1.437 -9.636 -1.369 1.00 98.50 111 PHE A CA 1
ATOM 896 C C . PHE A 1 111 ? 1.507 -9.786 -2.893 1.00 98.50 111 PHE A C 1
ATOM 898 O O . PHE A 1 111 ? 2.592 -9.972 -3.447 1.00 98.50 111 PHE A O 1
ATOM 905 N N . LEU A 1 112 ? 0.374 -9.620 -3.584 1.00 98.50 112 LEU A N 1
ATOM 906 C CA . LEU A 1 112 ? 0.310 -9.685 -5.043 1.00 98.50 112 LEU A CA 1
ATOM 907 C C . LEU A 1 112 ? 1.275 -8.684 -5.689 1.00 98.50 112 LEU A C 1
ATOM 909 O O . LEU A 1 112 ? 2.021 -9.042 -6.597 1.00 98.50 112 LEU A O 1
ATOM 913 N N . PHE A 1 113 ? 1.298 -7.440 -5.211 1.00 98.50 113 PHE A N 1
ATOM 914 C CA . PHE A 1 113 ? 2.151 -6.401 -5.779 1.00 98.50 113 PHE A CA 1
ATOM 915 C C . PHE A 1 113 ? 3.630 -6.593 -5.466 1.00 98.50 113 PHE A C 1
ATOM 917 O O . PHE A 1 113 ? 4.466 -6.228 -6.285 1.00 98.50 113 PHE A O 1
ATOM 924 N N . THR A 1 114 ? 3.962 -7.228 -4.345 1.00 98.69 114 THR A N 1
ATOM 925 C CA . THR A 1 114 ? 5.332 -7.669 -4.060 1.00 98.69 114 THR A CA 1
ATOM 926 C C . THR A 1 114 ? 5.775 -8.714 -5.087 1.00 98.69 114 THR A C 1
ATOM 928 O O . THR A 1 114 ? 6.853 -8.599 -5.667 1.00 98.69 114 THR A O 1
ATOM 931 N N . VAL A 1 115 ? 4.928 -9.704 -5.386 1.00 98.38 115 VAL A N 1
ATOM 932 C CA . VAL A 1 115 ? 5.234 -10.732 -6.395 1.00 98.38 115 VAL A CA 1
ATOM 933 C C . VAL A 1 115 ? 5.356 -10.116 -7.792 1.00 98.38 115 VAL A C 1
ATOM 935 O O . VAL A 1 115 ? 6.343 -10.343 -8.483 1.00 98.38 115 VAL A O 1
ATOM 938 N N . LEU A 1 116 ? 4.407 -9.278 -8.210 1.00 97.81 116 LEU A N 1
ATOM 939 C CA . LEU A 1 116 ? 4.477 -8.618 -9.518 1.00 97.81 116 LEU A CA 1
ATOM 940 C C . LEU A 1 116 ? 5.680 -7.672 -9.626 1.00 97.81 116 LEU A C 1
ATOM 942 O O . LEU A 1 116 ? 6.392 -7.696 -10.627 1.00 97.81 116 LEU A O 1
ATOM 946 N N . GLY A 1 117 ? 5.941 -6.880 -8.585 1.00 97.75 117 GLY A N 1
ATOM 947 C CA . GLY A 1 117 ? 7.085 -5.977 -8.521 1.00 97.75 117 GLY A CA 1
ATOM 948 C C . GLY A 1 117 ? 8.415 -6.722 -8.627 1.00 97.75 117 GLY A C 1
ATOM 949 O O . GLY A 1 117 ? 9.286 -6.301 -9.383 1.00 97.75 117 GLY A O 1
ATOM 950 N N . THR A 1 118 ? 8.558 -7.862 -7.943 1.00 97.88 118 THR A N 1
ATOM 951 C CA . THR A 1 118 ? 9.774 -8.692 -8.019 1.00 97.88 118 THR A CA 1
ATOM 952 C C . THR A 1 118 ? 9.955 -9.337 -9.386 1.00 97.88 118 THR A C 1
ATOM 954 O O . THR A 1 118 ? 11.083 -9.415 -9.862 1.00 97.88 118 THR A O 1
ATOM 957 N N . LEU A 1 119 ? 8.874 -9.732 -10.064 1.00 97.00 119 LEU A N 1
ATOM 958 C CA . LEU A 1 119 ? 8.944 -10.217 -11.444 1.00 97.00 119 LEU A CA 1
ATOM 959 C C . LEU A 1 119 ? 9.377 -9.111 -12.416 1.00 97.00 119 LEU A C 1
ATOM 961 O O . LEU A 1 119 ? 10.279 -9.334 -13.219 1.00 97.00 119 LEU A O 1
ATOM 965 N N . VAL A 1 120 ? 8.796 -7.910 -12.314 1.00 95.94 120 VAL A N 1
ATOM 966 C CA . VAL A 1 120 ? 9.209 -6.743 -13.117 1.00 95.94 120 VAL A CA 1
ATOM 967 C C . VAL A 1 120 ? 10.657 -6.358 -12.815 1.00 95.94 120 VAL A C 1
ATOM 969 O O . VAL A 1 120 ? 11.419 -6.037 -13.720 1.00 95.94 120 VAL A O 1
ATOM 972 N N . TRP A 1 121 ? 11.072 -6.423 -11.553 1.00 96.62 121 TRP A N 1
ATOM 973 C CA . TRP A 1 121 ? 12.439 -6.105 -11.159 1.00 96.62 121 TRP A CA 1
ATOM 974 C C . TRP A 1 121 ? 13.450 -7.173 -11.595 1.00 96.62 121 TRP A C 1
ATOM 976 O O . TRP A 1 121 ? 14.566 -6.838 -11.974 1.00 96.62 121 TRP A O 1
ATOM 986 N N . GLY A 1 122 ? 13.087 -8.454 -11.568 1.00 95.56 122 GLY A N 1
ATOM 987 C CA . GLY A 1 122 ? 13.979 -9.551 -11.949 1.00 95.56 122 GLY A CA 1
ATOM 988 C C . GLY A 1 122 ? 14.073 -9.777 -13.458 1.00 95.56 122 GLY A C 1
ATOM 989 O O . GLY A 1 122 ? 15.142 -10.118 -13.951 1.00 95.56 122 GLY A O 1
ATOM 990 N N . TYR A 1 123 ? 12.972 -9.567 -14.184 1.00 93.50 123 TYR A N 1
ATOM 991 C CA . TYR A 1 123 ? 12.836 -9.918 -15.605 1.00 93.50 123 TYR A CA 1
ATOM 992 C C . TYR A 1 123 ? 12.412 -8.742 -16.492 1.00 93.50 123 TYR A C 1
ATOM 994 O O . TYR A 1 123 ? 12.034 -8.941 -17.649 1.00 93.50 123 TYR A O 1
ATOM 1002 N N . GLY A 1 124 ? 12.433 -7.516 -15.966 1.00 88.94 124 GLY A N 1
ATOM 1003 C CA . GLY A 1 124 ? 11.942 -6.333 -16.667 1.00 88.94 124 GLY A CA 1
ATOM 1004 C C . GLY A 1 124 ? 12.646 -6.084 -17.994 1.00 88.94 124 GLY A C 1
ATOM 1005 O O . GLY A 1 124 ? 11.986 -5.756 -18.973 1.00 88.94 124 GLY A O 1
ATOM 1006 N N . ASP A 1 125 ? 13.953 -6.317 -18.067 1.00 86.94 125 ASP A N 1
ATOM 1007 C CA . ASP A 1 125 ? 14.732 -6.157 -19.293 1.00 86.94 125 ASP A CA 1
ATOM 1008 C C . ASP A 1 125 ? 14.342 -7.174 -20.379 1.00 86.94 125 ASP A C 1
ATOM 1010 O O . ASP A 1 125 ? 14.188 -6.823 -21.550 1.00 86.94 125 ASP A O 1
ATOM 1014 N N . THR A 1 126 ? 14.127 -8.425 -19.979 1.00 87.00 126 THR A N 1
ATOM 1015 C CA . THR A 1 126 ? 13.726 -9.531 -20.849 1.00 87.00 126 THR A CA 1
ATOM 1016 C C . THR A 1 126 ? 12.310 -9.305 -21.367 1.00 87.00 126 THR A C 1
ATOM 1018 O O . THR A 1 126 ? 12.069 -9.393 -22.571 1.00 87.00 126 THR A O 1
ATOM 1021 N N . TYR A 1 127 ? 11.382 -8.942 -20.478 1.00 84.44 127 TYR A N 1
ATOM 1022 C CA . TYR A 1 127 ? 10.002 -8.629 -20.839 1.00 84.44 127 TYR A CA 1
ATOM 1023 C C . TYR A 1 127 ? 9.918 -7.409 -21.764 1.00 84.44 127 TYR A C 1
ATOM 1025 O O . TYR A 1 127 ? 9.240 -7.461 -22.789 1.00 84.44 127 TYR A O 1
ATOM 1033 N N . TYR A 1 128 ? 10.649 -6.333 -21.451 1.00 81.12 128 TYR A N 1
ATOM 1034 C CA . TYR A 1 128 ? 10.667 -5.116 -22.263 1.00 81.12 128 TYR A CA 1
ATOM 1035 C C . TYR A 1 128 ? 11.182 -5.405 -23.678 1.00 81.12 128 TYR A C 1
ATOM 1037 O O . TYR A 1 128 ? 10.557 -5.013 -24.662 1.00 81.12 128 TYR A O 1
ATOM 1045 N N . LYS A 1 129 ? 12.275 -6.166 -23.808 1.00 79.38 129 LYS A N 1
ATOM 1046 C CA . LYS A 1 129 ? 12.807 -6.569 -25.118 1.00 79.38 129 LYS A CA 1
ATOM 1047 C C . LYS A 1 129 ? 11.846 -7.473 -25.893 1.00 79.38 129 LYS A C 1
ATOM 1049 O O . LYS A 1 129 ? 11.705 -7.314 -27.101 1.00 79.38 129 LYS A O 1
ATOM 1054 N N . PHE A 1 130 ? 11.169 -8.398 -25.217 1.00 79.62 130 PHE A N 1
ATOM 1055 C CA . PHE A 1 130 ? 10.245 -9.323 -25.872 1.00 79.62 130 PHE A CA 1
ATOM 1056 C C . PHE A 1 130 ? 8.954 -8.640 -26.347 1.00 79.62 130 PHE A C 1
ATOM 1058 O O . PHE A 1 130 ? 8.478 -8.913 -27.443 1.00 79.62 130 PHE A O 1
ATOM 1065 N N . VAL A 1 131 ? 8.388 -7.739 -25.540 1.00 73.69 131 VAL A N 1
ATOM 1066 C CA . VAL A 1 131 ? 7.068 -7.142 -25.801 1.00 73.69 131 VAL A CA 1
ATOM 1067 C C . VAL A 1 131 ? 7.157 -5.829 -26.574 1.00 73.69 131 VAL A C 1
ATOM 1069 O O . VAL A 1 131 ? 6.338 -5.592 -27.457 1.00 73.69 131 VAL A O 1
ATOM 1072 N N . ILE A 1 132 ? 8.130 -4.969 -26.262 1.00 66.69 132 ILE A N 1
ATOM 1073 C CA . ILE A 1 132 ? 8.190 -3.603 -26.808 1.00 66.69 132 ILE A CA 1
ATOM 1074 C C . ILE A 1 132 ? 9.100 -3.522 -28.035 1.00 66.69 132 ILE A C 1
ATOM 1076 O O . ILE A 1 132 ? 8.755 -2.848 -29.003 1.00 66.69 132 ILE A O 1
ATOM 1080 N N . LEU A 1 133 ? 10.239 -4.223 -28.034 1.00 59.88 133 LEU A N 1
ATOM 1081 C CA . LEU A 1 133 ? 11.178 -4.198 -29.165 1.00 59.88 133 LEU A CA 1
ATOM 1082 C C . LEU A 1 133 ? 10.754 -5.104 -30.329 1.00 59.88 133 LEU A C 1
ATOM 1084 O O . LEU A 1 133 ? 11.110 -4.803 -31.457 1.00 59.88 133 LEU A O 1
ATOM 1088 N N . HIS A 1 134 ? 9.972 -6.164 -30.100 1.00 57.84 134 HIS A N 1
ATOM 1089 C CA . HIS A 1 134 ? 9.478 -7.029 -31.186 1.00 57.84 134 HIS A CA 1
ATOM 1090 C C . HIS A 1 134 ? 8.250 -6.460 -31.928 1.00 57.84 134 HIS A C 1
ATOM 1092 O O . HIS A 1 134 ? 7.787 -7.058 -32.895 1.00 57.84 134 HIS A O 1
ATOM 1098 N N . GLN A 1 135 ? 7.711 -5.319 -31.479 1.00 55.28 135 GLN A N 1
ATOM 1099 C CA . GLN A 1 135 ? 6.602 -4.607 -32.132 1.00 55.28 135 GLN A CA 1
ATOM 1100 C C . GLN A 1 135 ? 7.036 -3.345 -32.903 1.00 55.28 135 GLN A C 1
ATOM 1102 O O . GLN A 1 135 ? 6.177 -2.607 -33.389 1.00 55.28 135 GLN A O 1
ATOM 1107 N N . ARG A 1 136 ? 8.343 -3.086 -33.028 1.00 49.16 136 ARG A N 1
ATOM 1108 C CA . ARG A 1 136 ? 8.915 -2.036 -33.886 1.00 49.16 136 ARG A CA 1
ATOM 1109 C C . ARG A 1 136 ? 9.818 -2.652 -34.941 1.00 49.16 136 ARG A C 1
ATOM 1111 O O . ARG A 1 136 ? 9.842 -2.082 -36.051 1.00 49.16 136 ARG A O 1
#

Secondary structure (DSSP, 8-state):
-HHHHHHHHHHHHHHHHHHHHHHHHHHHHHHHHHHHHHHHTTSS-S-TTS-HHHHHHHHHHHHHHHHHHHHHHHHHHHHHH--TTS---HHHHHHHHHHHHHHHHHHHHHHHHHHHHHHHHHHHHHHHHHHTGGG-

Foldseek 3Di:
DVVVVVVVLVVVLVVLLVLLVVLLVLLVVLLVQLVCLLVCLCPPPDPPPDDSLQSNLVSLVSLLVSLVVSLVSLVVSLCVLDDPPDPGDPSSVVSCVVCVVSSVVSNVSSVVSNVSSVCCNVCSNVCCCVPPVVVD

Radius of gyration: 20.75 Å; chains: 1; bounding box: 49×23×68 Å

pLDDT: mean 89.89, std 10.22, range [49.16, 98.69]